Protein AF-A0A414PFN9-F1 (afdb_monomer_lite)

Organism: Bacteroides stercoris (NCBI:txid46506)

Structure (mmCIF, N/CA/C/O backbone):
data_AF-A0A414PFN9-F1
#
_entry.id   AF-A0A414PFN9-F1
#
loop_
_atom_site.group_PDB
_atom_site.id
_atom_site.type_symbo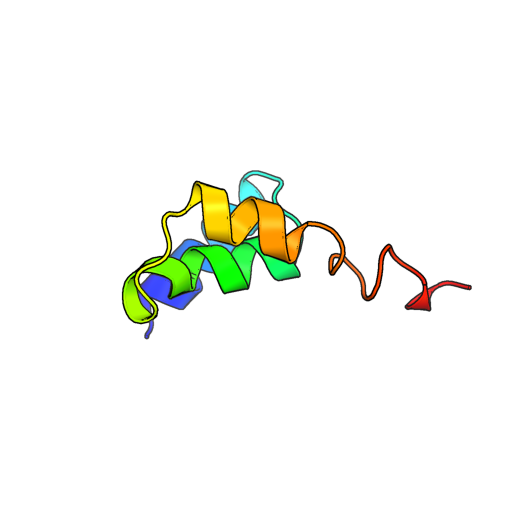l
_atom_site.label_atom_id
_atom_site.label_alt_id
_atom_site.label_comp_id
_atom_site.label_asym_id
_atom_site.label_entity_id
_atom_site.label_seq_id
_atom_site.pdbx_PDB_ins_code
_atom_site.Cartn_x
_atom_site.Cartn_y
_atom_site.Cartn_z
_atom_site.occupancy
_atom_site.B_iso_or_equiv
_atom_site.auth_seq_id
_atom_site.auth_comp_id
_atom_site.auth_asym_id
_atom_site.auth_atom_id
_atom_site.pdbx_PDB_model_num
ATOM 1 N N . MET A 1 1 ? -13.842 -6.276 -9.423 1.00 69.94 1 MET A N 1
ATOM 2 C CA . MET A 1 1 ? -12.564 -5.936 -10.100 1.00 69.94 1 MET A CA 1
ATOM 3 C C . MET A 1 1 ? -12.474 -4.437 -10.367 1.00 69.94 1 MET A C 1
ATOM 5 O O . MET A 1 1 ? -11.478 -3.851 -9.974 1.00 69.94 1 MET A O 1
ATOM 9 N N . LYS A 1 2 ? -13.511 -3.820 -10.957 1.00 81.06 2 LYS A N 1
ATOM 10 C CA . LYS A 1 2 ? -13.582 -2.374 -11.242 1.00 81.06 2 LYS A CA 1
ATOM 11 C C . LYS A 1 2 ? -13.346 -1.493 -9.999 1.00 81.06 2 LYS A C 1
ATOM 13 O O . LYS A 1 2 ? -12.384 -0.736 -9.999 1.00 81.06 2 LYS A O 1
ATOM 18 N N . ASP A 1 3 ? -14.046 -1.767 -8.896 1.00 92.62 3 ASP A N 1
ATOM 19 C CA . ASP A 1 3 ? -13.881 -1.039 -7.624 1.00 92.62 3 ASP A CA 1
ATOM 20 C C . ASP A 1 3 ? -12.455 -1.077 -7.062 1.00 92.62 3 ASP A C 1
ATOM 22 O O . ASP A 1 3 ? -11.968 -0.105 -6.493 1.00 92.62 3 ASP A O 1
ATOM 26 N N . ARG A 1 4 ? -11.742 -2.199 -7.228 1.00 94.81 4 ARG A N 1
ATOM 27 C CA . ARG A 1 4 ? -10.360 -2.324 -6.735 1.00 94.81 4 ARG A CA 1
ATOM 28 C C . ARG A 1 4 ? -9.378 -1.527 -7.587 1.00 94.81 4 ARG A C 1
ATOM 30 O O . ARG A 1 4 ? -8.406 -1.006 -7.052 1.00 94.81 4 ARG A O 1
ATOM 37 N N . VAL A 1 5 ? -9.633 -1.416 -8.891 1.00 96.69 5 VAL A N 1
ATOM 38 C CA . VAL A 1 5 ? -8.841 -0.553 -9.777 1.00 96.69 5 VAL A CA 1
ATOM 39 C C . VAL A 1 5 ? -9.047 0.909 -9.389 1.00 96.69 5 VAL A C 1
ATOM 41 O O . VAL A 1 5 ? -8.069 1.631 -9.230 1.00 96.69 5 VAL A O 1
ATOM 44 N N . GLU A 1 6 ? -10.293 1.325 -9.166 1.00 97.75 6 GLU A N 1
ATOM 45 C CA . GLU A 1 6 ? -10.621 2.685 -8.722 1.00 97.75 6 GLU A CA 1
ATOM 46 C C . GLU A 1 6 ? -9.973 2.994 -7.368 1.00 97.75 6 GLU A C 1
ATOM 48 O O . GLU A 1 6 ? -9.242 3.976 -7.256 1.00 97.75 6 GLU A O 1
ATOM 53 N N . LYS A 1 7 ? -10.087 2.081 -6.396 1.00 97.06 7 LYS A N 1
ATOM 54 C CA . LYS A 1 7 ? -9.420 2.186 -5.092 1.00 97.06 7 LYS A CA 1
ATOM 55 C C . LYS A 1 7 ? -7.899 2.299 -5.210 1.00 97.06 7 LYS A C 1
ATOM 57 O O . LYS A 1 7 ? -7.288 3.105 -4.514 1.00 97.06 7 LYS A O 1
ATOM 62 N N . ALA A 1 8 ? -7.263 1.515 -6.084 1.00 97.75 8 ALA A N 1
ATOM 63 C CA . ALA A 1 8 ? -5.822 1.616 -6.317 1.00 97.75 8 ALA A CA 1
ATOM 64 C C . ALA A 1 8 ? -5.439 2.987 -6.904 1.00 97.75 8 ALA A C 1
ATOM 66 O O . ALA A 1 8 ? -4.452 3.589 -6.481 1.00 97.75 8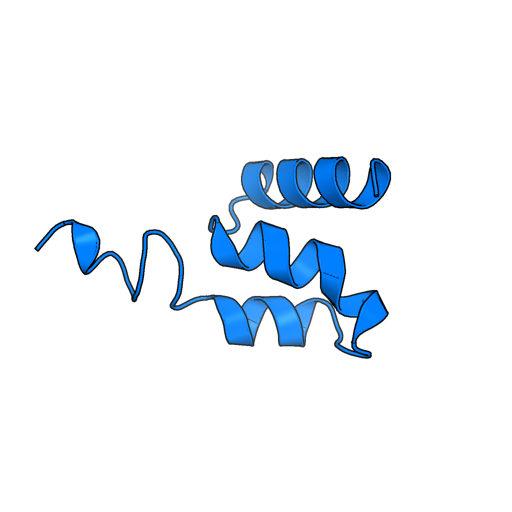 ALA A O 1
ATOM 67 N N . VAL A 1 9 ? -6.234 3.510 -7.842 1.00 97.81 9 VAL A N 1
ATOM 68 C CA . VAL A 1 9 ? -6.029 4.849 -8.414 1.00 97.81 9 VAL A CA 1
ATOM 69 C C . VAL A 1 9 ? -6.200 5.935 -7.351 1.00 97.81 9 VAL A C 1
ATOM 71 O O . VAL A 1 9 ? -5.376 6.847 -7.292 1.00 97.81 9 VAL A O 1
ATOM 74 N N . GLU A 1 10 ? -7.217 5.844 -6.494 1.00 98.06 10 GLU A N 1
ATOM 75 C CA . GLU A 1 10 ? -7.408 6.775 -5.377 1.00 98.06 10 GLU A CA 1
ATOM 76 C C . GLU A 1 10 ? -6.225 6.741 -4.409 1.00 98.06 10 GLU A C 1
ATOM 78 O O . GLU A 1 10 ? -5.644 7.785 -4.129 1.00 98.06 10 GLU A O 1
ATOM 83 N N . LEU A 1 11 ? -5.782 5.550 -3.993 1.00 97.88 11 LEU A N 1
ATOM 84 C CA . LEU A 1 11 ? -4.614 5.391 -3.122 1.00 97.88 11 LEU A CA 1
ATOM 85 C C . LEU A 1 11 ? -3.351 6.012 -3.732 1.00 97.88 11 LEU A C 1
ATOM 87 O O . LEU A 1 11 ? -2.586 6.674 -3.034 1.00 97.88 11 LEU A O 1
ATOM 91 N N . PHE A 1 12 ? -3.128 5.833 -5.037 1.00 97.75 12 PHE A N 1
ATOM 92 C CA . PHE A 1 12 ? -2.001 6.466 -5.727 1.00 97.75 12 PHE A CA 1
ATOM 93 C C . PHE A 1 12 ? -2.103 7.996 -5.706 1.00 97.75 12 PHE A C 1
ATOM 95 O O . PHE A 1 12 ? -1.133 8.683 -5.391 1.00 97.75 12 PHE A O 1
ATOM 102 N N . LYS A 1 13 ? -3.296 8.541 -5.974 1.00 97.81 13 LYS A N 1
ATOM 103 C CA . LYS A 1 13 ? -3.556 9.987 -5.897 1.00 97.81 13 LYS A CA 1
ATOM 104 C C . LYS A 1 13 ? -3.413 10.539 -4.475 1.00 97.81 13 LYS A C 1
ATOM 106 O O . LYS A 1 13 ? -3.057 11.702 -4.323 1.00 97.81 13 LYS A O 1
ATOM 111 N N . SER A 1 14 ? -3.633 9.718 -3.449 1.00 97.25 14 SER A N 1
ATOM 112 C CA . SER A 1 14 ? -3.410 10.065 -2.039 1.00 97.25 14 SER A CA 1
ATOM 113 C C . SER A 1 14 ? -1.936 10.040 -1.607 1.00 97.25 14 SER A C 1
ATOM 115 O O . SER A 1 14 ? -1.649 10.321 -0.447 1.00 97.25 14 SER A O 1
ATOM 117 N N . GLY A 1 15 ? -0.996 9.729 -2.508 1.00 96.19 15 GLY A N 1
ATOM 118 C CA . GLY A 1 15 ? 0.447 9.804 -2.245 1.00 96.19 15 GLY A CA 1
ATOM 119 C C . GLY A 1 15 ? 1.122 8.474 -1.907 1.00 96.19 15 GLY A C 1
ATOM 120 O O . GLY A 1 15 ? 2.325 8.456 -1.644 1.00 96.19 15 GLY A O 1
ATOM 121 N N . TYR A 1 16 ? 0.394 7.355 -1.943 1.00 97.56 16 TYR A N 1
ATOM 122 C CA . TYR A 1 16 ? 1.013 6.036 -1.843 1.00 97.56 16 TYR A CA 1
ATOM 123 C C . TYR A 1 16 ? 1.784 5.698 -3.118 1.00 97.56 16 TYR A C 1
ATOM 125 O O . TYR A 1 16 ? 1.426 6.112 -4.223 1.00 97.56 16 TYR A O 1
ATOM 133 N N . ASN A 1 17 ? 2.864 4.930 -2.977 1.00 96.19 17 ASN A N 1
ATOM 134 C CA . ASN A 1 17 ? 3.633 4.517 -4.143 1.00 96.19 17 ASN A CA 1
ATOM 135 C C . ASN A 1 17 ? 2.876 3.469 -4.981 1.00 96.19 17 ASN A C 1
ATOM 137 O O . ASN A 1 17 ? 1.915 2.852 -4.526 1.00 96.19 17 ASN A O 1
ATOM 141 N N . CYS A 1 18 ? 3.354 3.222 -6.203 1.00 95.12 18 CYS A N 1
ATOM 142 C CA . CYS A 1 18 ? 2.693 2.326 -7.154 1.00 95.12 18 CYS A CA 1
ATOM 143 C C . CYS A 1 18 ? 2.431 0.906 -6.617 1.00 95.12 18 CYS A C 1
ATOM 145 O O . CYS A 1 18 ? 1.409 0.315 -6.955 1.00 95.12 18 CYS A O 1
ATOM 147 N N . SER A 1 19 ? 3.318 0.361 -5.778 1.00 97.12 19 SER A N 1
ATOM 148 C CA . SER A 1 19 ? 3.124 -0.956 -5.165 1.00 97.12 19 SER A CA 1
ATOM 149 C C . SER A 1 19 ? 2.109 -0.894 -4.026 1.00 97.12 19 SER A C 1
ATOM 151 O O . SER A 1 19 ? 1.161 -1.677 -3.995 1.00 97.12 19 SER A O 1
ATOM 153 N N . GLN A 1 20 ? 2.246 0.096 -3.142 1.00 97.75 20 GLN A N 1
ATOM 154 C CA . GLN A 1 20 ? 1.321 0.327 -2.032 1.00 97.75 20 GLN A CA 1
ATOM 155 C C . GLN A 1 20 ? -0.126 0.474 -2.493 1.00 97.75 20 GLN A C 1
ATOM 157 O O . GLN A 1 20 ? -1.012 -0.164 -1.928 1.00 97.75 20 GLN A O 1
ATOM 162 N N . SER A 1 21 ? -0.360 1.243 -3.554 1.00 97.88 21 SER A N 1
ATOM 163 C CA . SER A 1 21 ? -1.684 1.443 -4.140 1.00 97.88 21 SER A CA 1
ATOM 164 C C . SER A 1 21 ? -2.355 0.140 -4.571 1.00 97.88 21 SER A C 1
ATOM 166 O O . SER A 1 21 ? -3.531 -0.075 -4.282 1.00 97.88 21 SER A O 1
ATOM 168 N N . VAL A 1 22 ? -1.613 -0.754 -5.231 1.00 97.00 22 VAL A N 1
ATOM 169 C CA . VAL A 1 22 ? -2.151 -2.032 -5.715 1.00 97.00 22 VAL A CA 1
ATOM 170 C C . VAL A 1 22 ? -2.333 -3.015 -4.562 1.00 97.00 22 VAL A C 1
ATOM 172 O O . VAL A 1 22 ? -3.401 -3.603 -4.421 1.00 97.00 22 VAL A O 1
ATOM 175 N N . VAL A 1 23 ? -1.328 -3.172 -3.698 1.00 97.31 23 VAL A N 1
ATOM 176 C CA . VAL A 1 23 ? -1.371 -4.157 -2.6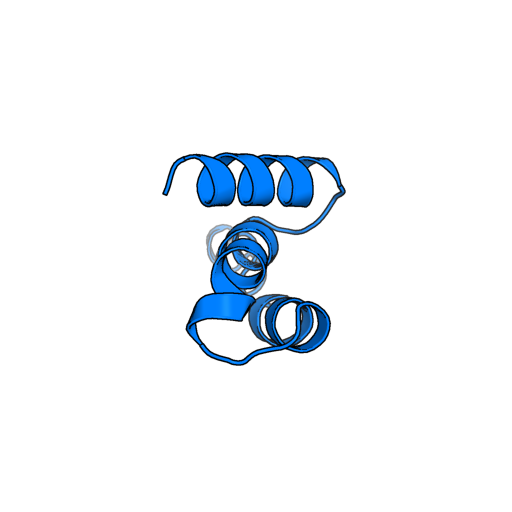06 1.00 97.31 23 VAL A CA 1
ATOM 177 C C . VAL A 1 23 ? -2.457 -3.800 -1.584 1.00 97.31 23 VAL A C 1
ATOM 179 O O . VAL A 1 23 ? -3.228 -4.669 -1.182 1.00 97.31 23 VAL A O 1
ATOM 182 N N . ALA A 1 24 ? -2.606 -2.523 -1.218 1.00 97.62 24 ALA A N 1
ATOM 183 C CA . ALA A 1 24 ? -3.651 -2.086 -0.289 1.00 97.62 24 ALA A CA 1
ATOM 184 C C . ALA A 1 24 ? -5.072 -2.161 -0.877 1.00 97.62 24 ALA A C 1
ATOM 186 O O . ALA A 1 24 ? -6.033 -2.376 -0.133 1.00 97.62 24 ALA A O 1
ATOM 187 N N . ALA A 1 25 ? -5.236 -2.040 -2.199 1.00 97.62 25 ALA A N 1
ATOM 188 C CA . ALA A 1 25 ? -6.537 -2.219 -2.847 1.00 97.62 25 ALA A CA 1
ATOM 189 C C . ALA A 1 25 ? -7.024 -3.682 -2.846 1.00 97.62 25 ALA A C 1
ATOM 191 O O . ALA A 1 25 ? -8.213 -3.925 -3.052 1.00 97.62 25 ALA A O 1
ATOM 192 N N . PHE A 1 26 ? -6.119 -4.636 -2.599 1.00 96.81 26 PHE A N 1
ATOM 193 C CA . PHE A 1 26 ? -6.373 -6.079 -2.618 1.00 96.81 26 PHE A CA 1
ATOM 194 C C . PHE A 1 26 ? -6.219 -6.734 -1.231 1.00 96.81 26 PHE A C 1
ATOM 196 O O . PHE A 1 26 ? -6.385 -7.946 -1.110 1.00 96.81 26 PHE A O 1
ATOM 203 N N . ALA A 1 27 ? -5.913 -5.952 -0.189 1.00 96.94 27 ALA A N 1
ATOM 204 C CA . ALA A 1 27 ? -5.611 -6.438 1.161 1.00 96.94 27 ALA A CA 1
ATOM 205 C C . ALA A 1 27 ? -6.730 -7.309 1.763 1.00 96.94 27 ALA A C 1
ATOM 207 O O . ALA A 1 27 ? -6.455 -8.337 2.383 1.00 96.94 27 ALA A O 1
ATOM 208 N N . ASP A 1 28 ? -7.988 -6.939 1.505 1.00 94.44 28 ASP A N 1
ATOM 209 C CA . ASP A 1 28 ? -9.190 -7.625 1.985 1.00 94.44 28 ASP A CA 1
ATOM 210 C C . ASP A 1 28 ? -9.294 -9.072 1.487 1.00 94.44 28 ASP A C 1
ATOM 212 O O . ASP A 1 28 ? -9.749 -9.943 2.222 1.00 94.44 28 ASP A O 1
ATOM 216 N N . MET A 1 29 ? -8.821 -9.360 0.270 1.00 95.31 29 MET A N 1
ATOM 217 C CA . MET A 1 29 ? -8.890 -10.714 -0.293 1.00 95.31 29 MET A CA 1
ATOM 218 C C . MET A 1 29 ? -7.939 -11.702 0.378 1.00 95.31 29 MET A C 1
ATOM 220 O O . MET A 1 29 ? -8.146 -12.908 0.281 1.00 95.31 29 MET A O 1
ATOM 224 N N . TYR A 1 30 ? -6.900 -11.196 1.039 1.00 93.31 30 TYR A N 1
ATOM 225 C CA . TYR A 1 30 ? -5.851 -12.010 1.648 1.00 93.31 30 TYR A CA 1
ATOM 226 C C . TYR A 1 30 ? -5.850 -11.912 3.178 1.00 93.31 30 TYR A C 1
ATOM 228 O O . TYR A 1 30 ? -4.916 -12.383 3.820 1.00 93.31 30 TYR A O 1
ATOM 236 N N . GLY A 1 31 ? -6.889 -11.309 3.768 1.00 95.69 31 GLY A N 1
ATOM 237 C CA . GLY A 1 31 ? -7.015 -11.176 5.220 1.00 95.69 31 GLY A CA 1
ATOM 238 C C . GLY A 1 31 ? -6.013 -10.205 5.848 1.00 95.69 31 GLY A C 1
ATOM 239 O O . GLY A 1 31 ? -5.761 -10.288 7.047 1.00 95.69 31 GLY A O 1
ATOM 240 N N . PHE A 1 32 ? -5.441 -9.288 5.062 1.00 97.19 32 PHE A N 1
ATOM 241 C CA . PHE A 1 32 ? -4.555 -8.249 5.575 1.00 97.19 32 PHE A CA 1
ATOM 242 C C . PHE A 1 32 ? -5.331 -6.978 5.896 1.00 97.19 32 PHE A C 1
ATOM 244 O O . PHE A 1 32 ? -6.231 -6.563 5.162 1.00 97.19 32 PHE A O 1
ATOM 251 N N . THR A 1 33 ? -4.925 -6.298 6.965 1.00 97.38 33 THR A N 1
ATOM 252 C CA . THR A 1 33 ? -5.347 -4.916 7.178 1.00 97.38 33 THR A CA 1
ATOM 253 C C . THR A 1 33 ? -4.712 -4.017 6.119 1.00 97.38 33 THR A C 1
ATOM 255 O O . THR A 1 33 ? -3.646 -4.310 5.567 1.00 97.38 33 THR A O 1
ATOM 258 N N . GLN A 1 34 ? -5.345 -2.875 5.851 1.00 95.38 34 GLN A N 1
ATOM 259 C CA . GLN A 1 34 ? -4.771 -1.87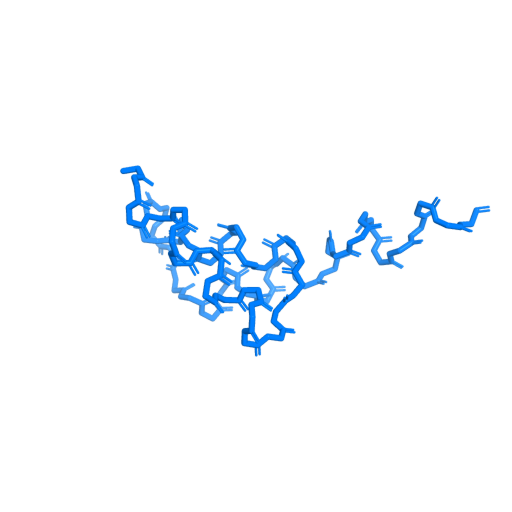6 4.953 1.00 95.38 34 GLN A CA 1
ATOM 260 C C . GLN A 1 34 ? -3.374 -1.444 5.421 1.00 95.38 34 GLN A C 1
ATOM 262 O O . GLN A 1 34 ? -2.463 -1.315 4.610 1.00 95.38 34 GLN A O 1
ATOM 267 N N . GLU A 1 35 ? -3.182 -1.274 6.729 1.00 97.19 35 GLU A N 1
ATOM 268 C CA . GLU A 1 35 ? -1.890 -0.899 7.296 1.00 97.19 35 GLU A CA 1
ATOM 269 C C . GLU A 1 35 ? -0.809 -1.957 7.026 1.00 97.19 35 GLU A C 1
ATOM 271 O O . GLU A 1 35 ? 0.288 -1.609 6.585 1.00 97.19 35 GLU A O 1
ATOM 276 N N . GLN A 1 36 ? -1.116 -3.242 7.234 1.00 98.06 36 GLN A N 1
ATOM 277 C CA . GLN A 1 36 ? -0.189 -4.337 6.932 1.00 98.06 36 GLN A CA 1
ATOM 278 C C . GLN A 1 36 ? 0.215 -4.313 5.457 1.00 98.06 36 GLN A C 1
ATOM 280 O O . GLN A 1 36 ? 1.405 -4.285 5.141 1.00 98.06 36 GLN A O 1
ATOM 285 N N . ALA A 1 37 ? -0.771 -4.224 4.563 1.00 97.69 37 ALA A N 1
ATOM 286 C CA . ALA A 1 37 ? -0.554 -4.148 3.126 1.00 97.69 37 ALA A CA 1
ATOM 287 C C . ALA A 1 37 ? 0.344 -2.962 2.732 1.00 97.69 37 ALA A C 1
ATOM 289 O O . ALA A 1 37 ? 1.275 -3.130 1.941 1.00 97.69 37 ALA A O 1
ATOM 290 N N . LEU A 1 38 ? 0.117 -1.781 3.316 1.00 97.31 38 LEU A N 1
ATOM 291 C CA . LEU A 1 38 ? 0.907 -0.574 3.062 1.00 97.31 38 LEU A CA 1
ATOM 292 C C . LEU A 1 38 ? 2.354 -0.692 3.556 1.00 97.31 38 LEU A C 1
ATOM 294 O O . LEU A 1 38 ? 3.268 -0.262 2.850 1.00 97.31 38 LEU A O 1
ATOM 298 N N . ARG A 1 39 ? 2.579 -1.264 4.747 1.00 97.06 39 ARG A N 1
ATOM 299 C CA . ARG A 1 39 ? 3.932 -1.447 5.300 1.00 97.06 39 ARG A CA 1
ATOM 300 C C . ARG A 1 39 ? 4.725 -2.488 4.512 1.00 97.06 39 ARG A C 1
ATOM 302 O O . ARG A 1 39 ? 5.883 -2.247 4.188 1.00 97.06 39 ARG A O 1
ATOM 309 N N . MET A 1 40 ? 4.097 -3.607 4.150 1.00 96.19 40 MET A N 1
ATOM 310 C CA . MET A 1 40 ? 4.736 -4.692 3.392 1.00 96.19 40 MET A CA 1
ATOM 311 C C . MET A 1 40 ? 5.187 -4.258 1.995 1.00 96.19 40 MET A C 1
ATOM 313 O O . MET A 1 40 ? 6.164 -4.782 1.469 1.00 96.19 40 MET A O 1
ATOM 317 N N . SER A 1 41 ? 4.474 -3.310 1.383 1.00 96.50 41 SER A N 1
ATOM 318 C CA . SER A 1 41 ? 4.696 -2.906 -0.008 1.00 96.50 41 SER A CA 1
ATOM 319 C C . SER A 1 41 ? 5.510 -1.619 -0.184 1.00 96.50 41 SER A C 1
ATOM 321 O O . SER A 1 41 ? 5.877 -1.272 -1.310 1.00 96.50 41 SER A O 1
ATOM 323 N N . ALA A 1 42 ? 5.841 -0.925 0.911 1.00 95.44 42 ALA A N 1
ATOM 324 C CA . ALA A 1 42 ? 6.517 0.373 0.900 1.00 95.44 42 ALA A CA 1
ATOM 325 C C . ALA A 1 42 ? 7.832 0.372 0.096 1.00 95.44 42 ALA A C 1
ATOM 327 O O . ALA A 1 42 ? 8.089 1.303 -0.666 1.00 95.44 42 ALA A O 1
ATOM 328 N N 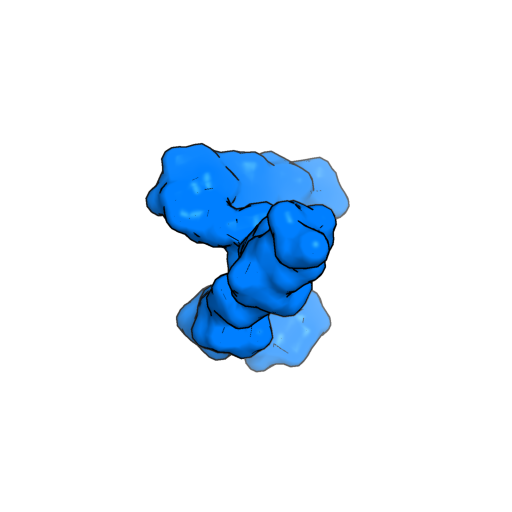. SER A 1 43 ? 8.624 -0.697 0.187 1.00 93.44 43 SER A 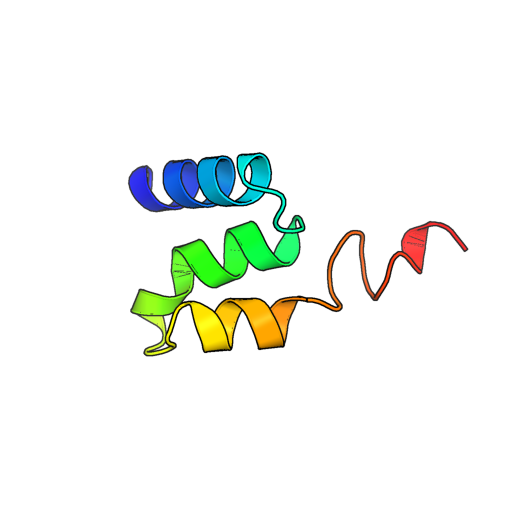N 1
ATOM 329 C CA . SER A 1 43 ? 9.933 -0.797 -0.473 1.00 93.44 43 SER A CA 1
ATOM 330 C C . SER A 1 43 ? 9.871 -1.098 -1.973 1.00 93.44 43 SER A C 1
ATOM 332 O O . SER A 1 43 ? 10.902 -1.049 -2.634 1.00 93.44 43 SER A O 1
ATOM 334 N N . PHE A 1 44 ? 8.698 -1.403 -2.534 1.00 94.12 44 PHE A N 1
ATOM 335 C CA . PHE A 1 44 ? 8.561 -1.815 -3.939 1.00 94.12 44 PHE A CA 1
ATOM 336 C C . PHE A 1 44 ? 8.100 -0.681 -4.878 1.00 94.12 44 PHE A C 1
ATOM 338 O O . PHE A 1 44 ? 7.740 -0.916 -6.035 1.00 94.12 44 PHE A O 1
ATOM 345 N N . GLY A 1 45 ? 8.086 0.565 -4.395 1.00 90.25 45 GLY A N 1
ATOM 346 C CA . GLY A 1 45 ? 7.802 1.735 -5.222 1.00 90.25 45 GLY A CA 1
ATOM 347 C C . GLY A 1 45 ? 8.905 1.991 -6.257 1.00 90.25 45 GLY A C 1
ATOM 348 O O . GLY A 1 45 ? 10.064 2.199 -5.900 1.00 90.25 45 GLY A O 1
ATOM 349 N N . GLY A 1 46 ? 8.548 2.024 -7.546 1.00 87.06 46 GLY A N 1
ATOM 350 C CA . GLY A 1 46 ? 9.510 2.259 -8.635 1.00 87.06 46 GLY A CA 1
ATOM 351 C C . GLY A 1 46 ? 10.503 1.109 -8.858 1.00 87.06 46 GLY A C 1
ATOM 352 O O . GLY A 1 46 ? 11.604 1.341 -9.353 1.00 87.06 46 GLY A O 1
ATOM 353 N N . GLY A 1 47 ? 10.134 -0.119 -8.476 1.00 86.94 47 GLY A N 1
ATOM 354 C CA . GLY A 1 47 ? 11.050 -1.257 -8.333 1.00 86.94 47 GLY A CA 1
ATOM 355 C C . GLY A 1 47 ? 11.442 -1.446 -6.866 1.00 86.94 47 GLY A C 1
ATOM 356 O O . GLY A 1 47 ? 10.740 -0.969 -5.985 1.00 86.94 47 GLY A O 1
ATOM 357 N N . ILE A 1 48 ? 12.559 -2.113 -6.572 1.00 87.38 48 ILE A N 1
ATOM 358 C CA . ILE A 1 48 ? 13.064 -2.216 -5.191 1.00 87.38 48 ILE A CA 1
ATOM 359 C C . ILE A 1 48 ? 13.715 -0.877 -4.832 1.00 87.38 48 ILE A C 1
ATOM 361 O O . ILE A 1 48 ? 14.833 -0.608 -5.248 1.00 87.38 48 ILE A O 1
ATOM 365 N N . GLY A 1 49 ? 12.992 0.011 -4.150 1.00 81.50 49 GLY A N 1
ATOM 366 C CA . GLY A 1 49 ? 13.512 1.305 -3.699 1.00 81.50 49 GLY A CA 1
ATOM 367 C C . GLY A 1 49 ? 14.096 2.173 -4.818 1.00 81.50 49 GLY A C 1
ATOM 368 O O . GLY A 1 49 ? 15.123 2.809 -4.616 1.00 81.50 49 GLY A O 1
ATOM 369 N N . ARG A 1 50 ? 13.468 2.188 -6.005 1.00 78.75 50 ARG A N 1
ATOM 370 C CA . ARG A 1 50 ? 13.962 2.874 -7.221 1.00 78.75 50 ARG A CA 1
ATOM 371 C C . ARG A 1 50 ? 15.279 2.348 -7.816 1.00 78.75 50 ARG A C 1
ATOM 373 O O . ARG A 1 50 ? 15.834 3.005 -8.691 1.00 78.75 50 ARG A O 1
ATOM 380 N N . MET A 1 51 ? 15.729 1.139 -7.468 1.00 79.81 51 MET A N 1
ATOM 381 C CA . MET A 1 51 ? 16.920 0.514 -8.077 1.00 79.81 51 MET A CA 1
ATOM 382 C C . MET A 1 51 ? 16.843 0.330 -9.605 1.00 79.81 51 MET A C 1
ATOM 384 O O . MET A 1 51 ? 17.850 0.052 -10.239 1.00 79.81 51 MET A O 1
ATOM 388 N N . ARG A 1 52 ? 15.671 0.505 -10.232 1.00 63.28 52 ARG A N 1
ATOM 389 C CA . ARG A 1 52 ? 15.544 0.521 -11.699 1.00 63.28 52 ARG A CA 1
ATOM 390 C C . ARG A 1 52 ? 16.222 1.739 -12.356 1.00 63.28 52 ARG A C 1
ATOM 392 O O . ARG A 1 52 ? 16.409 1.728 -13.567 1.00 63.28 52 ARG A O 1
ATOM 399 N N . GLN A 1 53 ? 16.520 2.798 -11.600 1.00 65.62 53 GLN A N 1
ATOM 400 C CA . GLN A 1 53 ? 17.159 4.018 -12.116 1.00 65.62 53 GLN A CA 1
ATOM 401 C C . GLN A 1 53 ? 18.683 4.069 -11.900 1.00 65.62 53 GLN A C 1
ATOM 403 O O . GLN A 1 53 ? 19.302 5.037 -12.335 1.00 65.62 53 GLN A O 1
ATOM 408 N N . THR A 1 54 ? 19.261 3.076 -11.222 1.00 55.31 54 THR A N 1
ATOM 409 C CA . THR A 1 54 ? 20.716 2.865 -11.068 1.00 55.31 54 THR A CA 1
ATOM 410 C C . THR A 1 54 ? 21.237 1.938 -12.147 1.00 55.31 54 THR A C 1
ATOM 412 O O . THR A 1 54 ? 22.350 2.208 -12.642 1.00 55.31 54 THR A O 1
#

InterPro domains:
  IPR010181 CGCAxxGCC motif [PF09719] (16-54)

Foldseek 3Di:
DVQLVVQLVVVVVVPQANQLSNQLSCQVVVVHHNVRSSVVRRCQHCHRVVPVVD

pLDDT: mean 92.28, std 9.56, range [55.31, 98.06]

Sequence (54 aa):
MKDRVEKAVELFKSGYNCSQSVVAAFADMYGFTQEQALRMSASFGGGIGRMRQT

Secondary structure (DSSP, 8-state):
-HHHHHHHHHHHHTT--HHHHHHHHTGGGGT--HHHHHHHHGGGTTTTTTGGG-

Radius of gyration: 11.17 Å; chains: 1; bounding box: 35×22×19 Å